Protein AF-A0A1D9P609-F1 (afdb_monomer_lite)

pLDDT: mean 71.58, std 7.53, range [45.81, 83.0]

Secondary structure (DSSP, 8-state):
--HHHHHHHHHHHHHHHHHHHHHHHHHHH-PPTTHHHHHHHHHHHHHHHHHHHHHHHHHHHHTTS---HHHHHHHHHHHHHHHHHHTT--TT---S-GGGHHHHHHHHHHHHHHHHHHHHHHHHHHHHHT-

Organism: NCBI:txid1306519

Radius of gyration: 16.12 Å; chains: 1; bounding box: 37×27×44 Å

Foldseek 3Di:
DDLVVVLVVLLVVCLVVLVVVLVVLLVPLVFDDDPRSCVSVLLSVLLNVLLVVLLVVCVVVVVVDDDDLVVSLVSSVVSSQVSCVVSVNHPPDCPDDDSCVSVVVSNVVSSVVSSVSSSVSVVSVVVPVVD

Structure (mmCIF, N/CA/C/O backbone):
data_AF-A0A1D9P609-F1
#
_entry.id   AF-A0A1D9P609-F1
#
loop_
_atom_site.group_PDB
_atom_site.id
_atom_site.type_symbol
_atom_site.label_atom_id
_atom_site.label_alt_id
_atom_site.label_comp_id
_atom_site.label_asym_id
_atom_site.label_entity_id
_atom_site.label_seq_id
_atom_site.pdbx_PDB_ins_code
_atom_site.Cartn_x
_atom_site.Cartn_y
_atom_site.Cartn_z
_atom_site.occupancy
_atom_si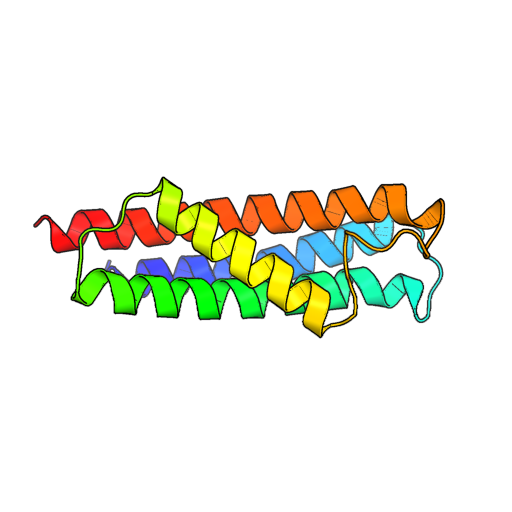te.B_iso_or_equiv
_atom_site.auth_seq_id
_atom_site.auth_comp_id
_atom_site.auth_asym_id
_atom_site.auth_atom_id
_atom_site.pdbx_PDB_model_num
ATOM 1 N N . MET A 1 1 ? -15.878 -14.125 15.947 1.00 59.00 1 MET A N 1
ATOM 2 C CA . MET A 1 1 ? -14.457 -14.056 15.527 1.00 59.00 1 MET A CA 1
ATOM 3 C C . MET A 1 1 ? -13.811 -12.817 16.136 1.00 59.00 1 MET A C 1
ATOM 5 O O . MET A 1 1 ? -14.360 -11.733 15.957 1.00 59.00 1 MET A O 1
ATOM 9 N N . ASN A 1 2 ? -12.711 -12.980 16.881 1.00 77.56 2 ASN A N 1
ATOM 10 C CA . ASN A 1 2 ? -11.986 -11.880 17.534 1.00 77.56 2 ASN A CA 1
ATOM 11 C C . ASN A 1 2 ? -11.517 -10.846 16.482 1.00 77.56 2 ASN A C 1
ATOM 13 O O . ASN A 1 2 ? -11.110 -11.220 15.383 1.00 77.56 2 ASN A O 1
ATOM 17 N N . TYR A 1 3 ? -11.610 -9.549 16.775 1.00 69.62 3 TYR A N 1
ATOM 18 C CA . TYR A 1 3 ? -11.287 -8.486 15.815 1.00 69.62 3 TYR A CA 1
ATOM 19 C C . TYR A 1 3 ? -9.801 -8.460 15.449 1.00 69.62 3 TYR A C 1
ATOM 21 O O . TYR A 1 3 ? -9.471 -8.196 14.297 1.00 69.62 3 TYR A O 1
ATOM 29 N N . TYR A 1 4 ? -8.921 -8.825 16.384 1.00 72.88 4 TYR A N 1
ATOM 30 C CA . TYR A 1 4 ? -7.502 -9.022 16.094 1.00 72.88 4 TYR A CA 1
ATOM 31 C C . TYR A 1 4 ? -7.298 -10.099 15.026 1.00 72.88 4 TYR A C 1
ATOM 33 O O . TYR A 1 4 ? -6.530 -9.898 14.093 1.00 72.88 4 TYR A O 1
ATOM 41 N N . ILE A 1 5 ? -8.067 -11.193 15.090 1.00 75.12 5 ILE A N 1
ATOM 42 C CA . ILE A 1 5 ? -8.033 -12.265 14.082 1.00 75.12 5 ILE A CA 1
ATOM 43 C C . ILE A 1 5 ? -8.517 -11.742 12.721 1.00 75.12 5 ILE A C 1
ATOM 45 O O . ILE A 1 5 ? -7.923 -12.073 11.702 1.00 75.12 5 ILE A O 1
ATOM 49 N N . LYS A 1 6 ? -9.541 -10.874 12.683 1.00 72.12 6 LYS A N 1
ATOM 50 C CA . LYS A 1 6 ? -9.993 -10.226 11.433 1.00 72.12 6 LYS A CA 1
ATOM 51 C C . LYS A 1 6 ? -8.901 -9.355 10.807 1.00 72.12 6 LYS A C 1
ATOM 53 O O . LYS A 1 6 ? -8.681 -9.448 9.606 1.00 72.12 6 LYS A O 1
ATOM 58 N N . ILE A 1 7 ? -8.221 -8.531 11.606 1.00 75.44 7 ILE A N 1
ATOM 59 C CA . ILE A 1 7 ? -7.138 -7.658 11.126 1.00 75.44 7 ILE A CA 1
ATOM 60 C C . ILE A 1 7 ? -5.965 -8.499 10.618 1.00 75.44 7 ILE A C 1
ATOM 62 O O . ILE A 1 7 ? -5.484 -8.260 9.516 1.00 75.44 7 ILE A O 1
ATOM 66 N N . ILE A 1 8 ? -5.557 -9.519 11.376 1.00 77.75 8 ILE A N 1
ATOM 67 C CA . ILE A 1 8 ? -4.479 -10.433 10.983 1.00 77.75 8 ILE A CA 1
ATOM 68 C C . ILE A 1 8 ? -4.819 -11.136 9.663 1.00 77.75 8 ILE A C 1
ATOM 70 O O . ILE A 1 8 ? -3.983 -11.164 8.769 1.00 77.75 8 ILE A O 1
ATOM 74 N N . LEU A 1 9 ? -6.048 -11.632 9.490 1.00 76.88 9 LEU A N 1
ATOM 75 C CA . LEU A 1 9 ? -6.475 -12.261 8.235 1.00 76.88 9 LEU A CA 1
ATOM 76 C C . LEU A 1 9 ? -6.445 -11.293 7.046 1.00 76.88 9 LEU A C 1
ATOM 78 O O . LEU A 1 9 ? -6.008 -11.682 5.967 1.00 76.88 9 LEU A O 1
ATOM 82 N N . ILE A 1 10 ? -6.863 -10.037 7.235 1.00 77.38 10 ILE A N 1
ATOM 83 C CA . ILE A 1 10 ? -6.810 -9.005 6.185 1.00 77.38 10 ILE A CA 1
ATOM 84 C C . ILE A 1 10 ? -5.360 -8.690 5.805 1.00 77.38 10 ILE A C 1
ATOM 86 O O . ILE A 1 10 ? -5.051 -8.569 4.622 1.00 77.38 10 ILE A O 1
ATOM 90 N N . LEU A 1 11 ? -4.464 -8.595 6.791 1.00 77.56 11 LEU A N 1
ATOM 91 C CA . LEU A 1 11 ? -3.041 -8.358 6.553 1.00 77.56 11 LEU A CA 1
ATOM 92 C C . LEU A 1 11 ? -2.374 -9.545 5.853 1.00 77.56 11 LEU A C 1
ATOM 94 O O . LEU A 1 11 ? -1.633 -9.338 4.900 1.00 77.56 11 LEU A O 1
ATOM 98 N N . ILE A 1 12 ? -2.674 -10.780 6.264 1.00 78.81 12 ILE A N 1
ATOM 99 C CA . ILE A 1 12 ? -2.174 -11.991 5.599 1.00 78.81 12 ILE A CA 1
ATOM 100 C C . ILE A 1 12 ? -2.665 -12.038 4.151 1.00 78.81 12 ILE A C 1
ATOM 102 O O . ILE A 1 12 ? -1.867 -12.238 3.240 1.00 78.81 12 ILE A O 1
ATOM 106 N N . PHE A 1 13 ? -3.961 -11.805 3.930 1.00 78.25 13 PHE A N 1
ATOM 107 C CA . PHE A 1 13 ? -4.541 -11.767 2.591 1.00 78.25 13 PHE A CA 1
ATOM 108 C C . PHE A 1 13 ? -3.856 -10.715 1.716 1.00 78.25 13 PHE A C 1
ATOM 110 O O . PHE A 1 13 ? -3.480 -11.006 0.584 1.00 78.25 13 PHE A O 1
ATOM 117 N N . TYR A 1 14 ? -3.614 -9.521 2.256 1.00 75.88 14 TYR A N 1
ATOM 118 C CA . TYR A 1 14 ? -2.888 -8.473 1.551 1.00 75.88 14 TYR A CA 1
ATOM 119 C C . TYR A 1 14 ? -1.451 -8.865 1.207 1.00 75.88 14 TYR A C 1
ATOM 121 O O . TYR A 1 14 ? -1.033 -8.704 0.062 1.00 75.88 14 TYR A O 1
ATOM 129 N N . CYS A 1 15 ? -0.711 -9.420 2.169 1.00 75.62 15 CYS A N 1
ATOM 130 C CA . CYS A 1 15 ? 0.664 -9.867 1.964 1.00 75.62 15 CYS A CA 1
ATOM 131 C C . CYS A 1 15 ? 0.781 -10.972 0.909 1.00 75.62 15 CYS A C 1
ATOM 133 O O . CYS A 1 15 ? 1.846 -11.117 0.324 1.00 75.62 15 CYS A O 1
ATOM 135 N N . ILE A 1 16 ? -0.287 -11.733 0.656 1.00 78.19 16 ILE A N 1
ATOM 136 C CA . ILE A 1 16 ? -0.336 -12.746 -0.406 1.00 78.19 16 ILE A CA 1
ATOM 137 C C . ILE A 1 16 ? -0.756 -12.121 -1.739 1.00 78.19 16 ILE A C 1
ATOM 139 O O . ILE A 1 16 ? -0.168 -12.424 -2.775 1.00 78.19 16 ILE A O 1
ATOM 143 N N . ILE A 1 17 ? -1.758 -11.241 -1.735 1.00 74.88 17 ILE A N 1
ATOM 144 C CA . ILE A 1 17 ? -2.328 -10.719 -2.979 1.00 74.88 17 ILE A CA 1
ATOM 145 C C . ILE A 1 17 ? -1.400 -9.718 -3.668 1.00 74.88 17 ILE A C 1
ATOM 147 O O . ILE A 1 17 ? -1.311 -9.717 -4.894 1.00 74.88 17 ILE A O 1
ATOM 151 N N . ASN A 1 18 ? -0.672 -8.904 -2.896 1.00 71.75 18 ASN A N 1
ATOM 152 C CA . ASN A 1 18 ? 0.207 -7.870 -3.444 1.00 71.75 18 ASN A CA 1
ATOM 153 C C . ASN A 1 18 ? 1.339 -8.490 -4.293 1.00 71.75 18 ASN A C 1
ATOM 155 O O . ASN A 1 18 ? 1.478 -8.105 -5.454 1.00 71.75 18 ASN A O 1
ATOM 159 N N . PRO A 1 19 ? 2.078 -9.516 -3.811 1.00 74.38 19 PRO A N 1
ATOM 160 C CA . PRO A 1 19 ? 3.092 -10.201 -4.620 1.00 74.38 19 PRO A CA 1
ATOM 161 C C . PRO A 1 19 ? 2.535 -10.885 -5.863 1.00 74.38 19 PRO A C 1
ATOM 163 O O . PRO A 1 19 ? 3.186 -10.867 -6.907 1.00 74.38 19 PRO A O 1
ATOM 166 N N . VAL A 1 20 ? 1.330 -11.456 -5.779 1.00 76.06 20 VAL A N 1
ATOM 167 C CA . VAL A 1 20 ? 0.668 -12.087 -6.929 1.00 76.06 20 VAL A CA 1
ATOM 168 C C . VAL A 1 20 ? 0.364 -11.048 -8.010 1.00 76.06 20 VAL A C 1
ATOM 170 O O . VAL A 1 20 ?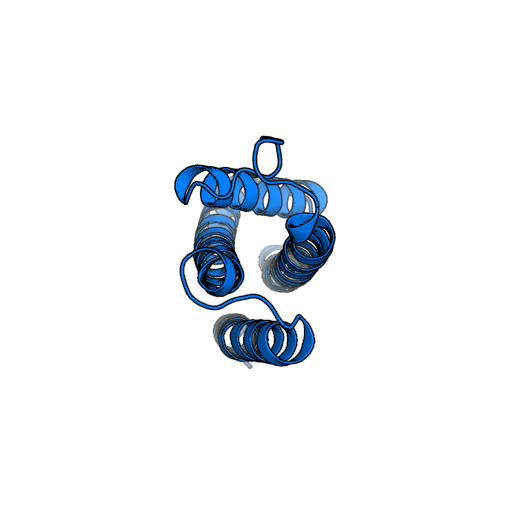 0.697 -11.272 -9.172 1.00 76.06 20 VAL A O 1
ATOM 173 N N . PHE A 1 21 ? -0.185 -9.885 -7.646 1.00 70.69 21 PHE A N 1
ATOM 174 C CA . PHE A 1 21 ? -0.429 -8.797 -8.597 1.00 70.69 21 PHE A CA 1
ATOM 175 C C . PHE A 1 21 ? 0.862 -8.248 -9.208 1.00 70.69 21 PHE A C 1
ATOM 177 O O . PHE A 1 21 ? 0.923 -8.043 -10.419 1.00 70.69 21 PHE A O 1
ATOM 184 N N . THR A 1 22 ? 1.909 -8.055 -8.405 1.00 70.81 22 THR A N 1
ATOM 185 C CA . THR A 1 22 ? 3.211 -7.589 -8.901 1.00 70.81 22 THR A CA 1
ATOM 186 C C . THR A 1 22 ? 3.858 -8.605 -9.845 1.00 70.81 22 THR A C 1
ATOM 188 O O . THR A 1 22 ? 4.397 -8.217 -10.879 1.00 70.81 22 THR A O 1
ATOM 191 N N . SER A 1 23 ? 3.762 -9.903 -9.543 1.00 72.31 23 SER A N 1
ATOM 192 C CA . SER A 1 23 ? 4.267 -10.974 -10.409 1.00 72.31 23 SER A CA 1
ATOM 193 C C . SER A 1 23 ? 3.497 -11.057 -11.730 1.00 72.31 23 SER A C 1
ATOM 195 O O . SER A 1 23 ? 4.117 -11.129 -12.793 1.00 72.31 23 SER A O 1
ATOM 197 N N . LEU A 1 24 ? 2.163 -10.959 -11.688 1.00 71.12 24 LEU A N 1
ATOM 198 C CA . LEU A 1 24 ? 1.331 -10.882 -12.891 1.00 71.12 24 LEU A CA 1
ATOM 199 C C . LEU A 1 24 ? 1.689 -9.654 -13.733 1.00 71.12 24 LEU A C 1
ATOM 201 O O . LEU A 1 24 ? 1.901 -9.778 -14.937 1.00 71.12 24 LEU A O 1
ATOM 205 N N . TYR A 1 25 ? 1.843 -8.485 -13.112 1.00 70.44 25 TYR A N 1
ATOM 206 C CA . TYR A 1 25 ? 2.263 -7.274 -13.813 1.00 70.44 25 TYR A CA 1
ATOM 207 C C . TYR A 1 25 ? 3.632 -7.441 -14.488 1.00 70.44 25 TYR A C 1
ATOM 209 O O . TYR A 1 25 ? 3.790 -7.079 -15.653 1.00 70.44 25 TYR A O 1
ATOM 217 N N . LEU A 1 26 ? 4.618 -8.025 -13.803 1.00 70.44 26 LEU A N 1
ATOM 218 C CA . LEU A 1 26 ? 5.937 -8.299 -14.383 1.00 70.44 26 LEU A CA 1
ATOM 219 C C . LEU A 1 26 ? 5.847 -9.223 -15.602 1.00 70.44 26 LEU A C 1
ATOM 221 O O . LEU A 1 26 ? 6.485 -8.953 -16.616 1.00 70.44 26 LEU A O 1
ATOM 225 N N . SER A 1 27 ? 4.998 -10.253 -15.541 1.00 68.25 27 SER A N 1
ATOM 226 C CA . SER A 1 27 ? 4.804 -11.180 -16.662 1.00 68.25 27 SER A CA 1
ATOM 227 C C . SER A 1 27 ? 4.170 -10.529 -17.901 1.00 68.25 27 SER A C 1
ATOM 229 O O . SER A 1 27 ? 4.454 -10.946 -19.020 1.00 68.25 27 SER A O 1
ATOM 231 N N . ILE A 1 28 ? 3.349 -9.486 -17.718 1.00 70.69 28 ILE A N 1
ATOM 232 C CA . ILE A 1 28 ? 2.602 -8.817 -18.799 1.00 70.69 28 ILE A CA 1
ATOM 233 C C . ILE A 1 28 ? 3.330 -7.561 -19.306 1.00 70.69 28 ILE A C 1
ATOM 235 O O . ILE A 1 28 ? 3.200 -7.176 -20.467 1.00 70.69 28 ILE A O 1
ATOM 239 N N . SER A 1 29 ? 4.093 -6.890 -18.442 1.00 67.00 29 SER A N 1
ATOM 240 C CA . SER A 1 29 ? 4.709 -5.592 -18.745 1.00 67.00 29 SER A CA 1
ATOM 241 C C . SER A 1 29 ? 5.875 -5.683 -19.731 1.00 67.00 29 SER A C 1
ATOM 243 O O . SER A 1 29 ? 6.146 -4.691 -20.416 1.00 67.00 29 SER A O 1
ATOM 245 N N . GLY A 1 30 ? 6.508 -6.859 -19.848 1.00 65.38 30 GLY A N 1
ATOM 246 C CA . GLY A 1 30 ? 7.633 -7.102 -20.755 1.00 65.38 30 GLY A CA 1
ATOM 247 C C . GLY A 1 30 ? 8.873 -6.279 -20.400 1.00 65.38 30 GLY A C 1
ATOM 248 O O . GLY A 1 30 ? 9.662 -5.956 -21.286 1.00 65.38 30 GLY A O 1
ATOM 249 N N . LEU A 1 31 ? 9.008 -5.880 -19.129 1.00 67.69 31 LEU A N 1
ATOM 250 C CA . LEU A 1 31 ? 10.114 -5.042 -18.676 1.00 67.69 31 LEU A CA 1
ATOM 251 C C . LEU A 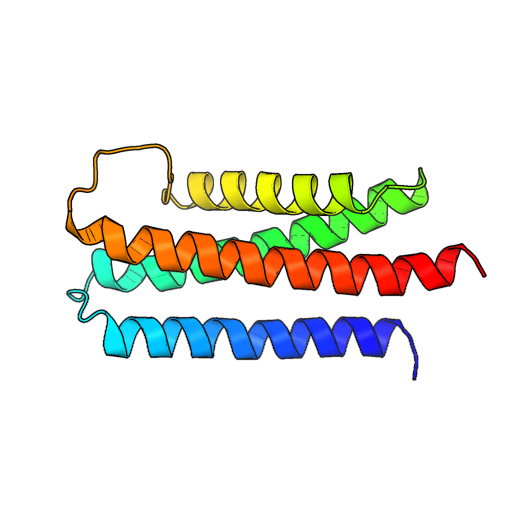1 31 ? 11.450 -5.784 -18.837 1.00 67.69 31 LEU A C 1
ATOM 253 O O . LEU A 1 31 ? 11.529 -6.974 -18.516 1.00 67.69 31 LEU A O 1
ATOM 257 N N . PRO A 1 32 ? 12.511 -5.099 -19.303 1.00 65.75 32 PRO A N 1
ATOM 258 C CA . PRO A 1 32 ? 13.836 -5.692 -19.367 1.00 65.75 32 PRO A CA 1
ATOM 259 C C . PRO A 1 32 ? 14.305 -6.097 -17.962 1.00 65.75 32 PRO A C 1
ATOM 261 O O . PRO A 1 32 ? 14.047 -5.405 -16.972 1.00 65.75 32 PRO A O 1
ATOM 264 N N . GLY A 1 33 ? 14.993 -7.239 -17.874 1.00 67.44 33 G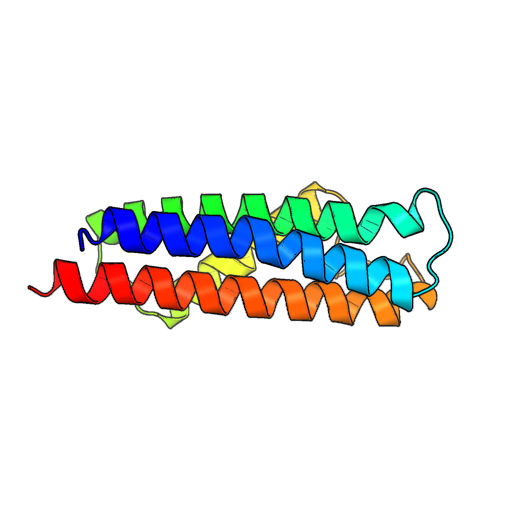LY A N 1
ATOM 265 C CA . GLY A 1 33 ? 15.604 -7.703 -16.628 1.00 67.44 33 GLY A CA 1
ATOM 266 C C . GLY A 1 33 ? 16.663 -6.729 -16.089 1.00 67.44 33 GLY A C 1
ATOM 267 O O . GLY A 1 33 ? 17.046 -5.763 -16.746 1.00 67.44 33 GLY A O 1
ATOM 268 N N . GLY A 1 34 ? 17.156 -6.980 -14.876 1.00 69.75 34 GLY A N 1
ATOM 269 C CA . GLY A 1 34 ? 18.095 -6.078 -14.196 1.00 69.75 34 GLY A CA 1
ATOM 270 C C . GLY A 1 34 ? 17.376 -4.952 -13.448 1.00 69.75 34 GLY A C 1
ATOM 271 O O . GLY A 1 34 ? 16.282 -5.165 -12.928 1.00 69.75 34 GLY A O 1
ATOM 272 N N . ASN A 1 35 ? 17.977 -3.760 -13.378 1.00 66.50 35 ASN A N 1
ATOM 273 C CA . ASN A 1 35 ? 17.493 -2.668 -12.518 1.00 66.50 35 ASN A CA 1
ATOM 274 C C . ASN A 1 35 ? 16.033 -2.276 -12.790 1.00 66.50 35 ASN A C 1
ATOM 276 O O . ASN A 1 35 ? 15.293 -2.030 -11.844 1.00 66.50 35 ASN A O 1
ATOM 280 N N . VAL A 1 36 ? 15.595 -2.282 -14.053 1.00 67.38 36 VAL A N 1
ATOM 281 C CA . VAL A 1 36 ? 14.221 -1.909 -14.435 1.00 67.38 36 VAL A CA 1
ATOM 282 C C . VAL A 1 36 ? 13.204 -2.976 -14.002 1.00 67.38 36 VAL A C 1
ATOM 284 O O . VAL A 1 36 ? 12.164 -2.662 -13.425 1.00 67.38 36 VAL A O 1
ATOM 287 N N . GLY A 1 37 ? 13.527 -4.258 -14.185 1.00 66.94 37 GLY A N 1
ATOM 288 C CA . GLY A 1 37 ? 12.698 -5.373 -13.715 1.00 66.94 37 GLY A CA 1
ATOM 289 C C . GLY A 1 37 ? 12.611 -5.491 -12.187 1.00 66.94 37 GLY A C 1
ATOM 290 O O . GLY A 1 37 ? 11.682 -6.110 -11.671 1.00 66.94 37 GLY A O 1
ATOM 291 N N . MET A 1 38 ? 13.541 -4.883 -11.444 1.00 75.81 38 MET A N 1
ATOM 292 C CA . MET A 1 38 ? 13.531 -4.884 -9.975 1.00 75.81 38 MET A CA 1
ATOM 293 C C . MET A 1 38 ? 12.624 -3.808 -9.360 1.00 75.81 38 MET A C 1
ATOM 295 O O . MET A 1 38 ? 12.244 -3.926 -8.193 1.00 75.81 38 MET A O 1
ATOM 299 N N . ILE A 1 39 ? 12.221 -2.790 -10.124 1.00 73.75 39 ILE A N 1
ATOM 300 C CA . ILE A 1 39 ? 11.423 -1.670 -9.606 1.00 73.75 39 ILE A CA 1
ATOM 301 C C . ILE A 1 39 ? 10.072 -2.115 -9.022 1.00 73.75 39 ILE A C 1
ATOM 303 O O . ILE A 1 39 ? 9.746 -1.680 -7.915 1.00 73.75 39 ILE A O 1
ATOM 307 N N . PRO A 1 40 ? 9.284 -3.003 -9.666 1.00 73.56 40 PRO A N 1
ATOM 308 C CA . PRO A 1 40 ? 8.002 -3.438 -9.109 1.00 73.56 40 PRO A CA 1
ATOM 309 C C . PRO A 1 40 ? 8.146 -4.153 -7.759 1.00 73.56 40 PRO A C 1
ATOM 311 O O . PRO A 1 40 ? 7.285 -4.007 -6.892 1.00 73.56 40 PRO A O 1
ATOM 314 N N . TYR A 1 41 ? 9.256 -4.865 -7.542 1.00 75.50 41 TYR A N 1
ATOM 315 C CA . TYR A 1 41 ? 9.575 -5.464 -6.244 1.00 75.50 41 TYR A CA 1
ATOM 316 C C . TYR A 1 41 ? 9.922 -4.406 -5.191 1.00 75.50 41 TYR A C 1
ATOM 318 O O . TYR A 1 41 ? 9.483 -4.519 -4.047 1.00 75.50 41 TYR A O 1
ATOM 326 N N . GLY A 1 42 ? 10.653 -3.354 -5.572 1.00 75.69 42 GLY A N 1
ATOM 327 C CA . GLY A 1 42 ? 10.920 -2.207 -4.701 1.00 75.69 42 GLY A CA 1
ATOM 328 C C . GLY A 1 42 ? 9.640 -1.469 -4.292 1.00 75.69 42 GLY A C 1
ATOM 329 O O . GLY A 1 42 ? 9.452 -1.177 -3.113 1.00 75.69 42 GLY A O 1
ATOM 330 N N . ILE A 1 43 ? 8.712 -1.256 -5.232 1.00 74.31 43 ILE A N 1
ATOM 331 C CA . ILE A 1 43 ? 7.388 -0.667 -4.964 1.00 74.31 43 ILE A CA 1
ATOM 332 C C . ILE A 1 43 ? 6.600 -1.536 -3.979 1.00 74.31 43 ILE A C 1
ATOM 334 O O . ILE A 1 43 ? 5.989 -1.022 -3.040 1.00 74.31 43 ILE A O 1
ATOM 338 N N . LEU A 1 44 ? 6.620 -2.855 -4.172 1.00 78.31 44 LEU A N 1
ATOM 339 C CA . LEU A 1 44 ? 5.933 -3.792 -3.292 1.00 78.31 44 LEU A CA 1
ATOM 340 C C . LEU A 1 44 ? 6.497 -3.757 -1.866 1.00 78.31 44 LEU A C 1
ATOM 342 O O . LEU A 1 44 ? 5.728 -3.661 -0.908 1.00 78.31 44 LEU A O 1
ATOM 346 N N . LEU A 1 45 ? 7.824 -3.777 -1.720 1.00 79.69 45 LEU A N 1
ATOM 347 C CA . LEU A 1 45 ? 8.487 -3.663 -0.419 1.00 79.69 45 LEU A CA 1
ATOM 348 C C . LEU A 1 45 ? 8.159 -2.332 0.263 1.00 79.69 45 LEU A C 1
ATOM 350 O O . LEU A 1 45 ? 7.783 -2.320 1.438 1.00 79.69 45 LEU A O 1
ATOM 354 N N . ALA A 1 46 ? 8.224 -1.226 -0.483 1.00 77.25 46 ALA A N 1
ATOM 355 C CA . ALA A 1 46 ? 7.853 0.093 0.016 1.00 77.25 46 ALA A CA 1
ATOM 356 C C . ALA A 1 46 ? 6.398 0.121 0.503 1.00 77.25 46 ALA A C 1
ATOM 358 O O . ALA A 1 46 ? 6.110 0.658 1.572 1.00 77.25 46 ALA A O 1
ATOM 359 N N . ASN A 1 47 ? 5.481 -0.513 -0.230 1.00 77.00 47 ASN A N 1
ATOM 360 C CA . ASN A 1 47 ? 4.072 -0.565 0.140 1.00 77.00 47 ASN A CA 1
ATOM 361 C C . ASN A 1 47 ? 3.820 -1.405 1.406 1.00 77.00 47 ASN A C 1
ATOM 363 O O . ASN A 1 47 ? 3.058 -0.995 2.285 1.00 77.00 47 ASN A O 1
ATOM 367 N N . MET A 1 48 ? 4.480 -2.560 1.547 1.00 79.38 48 MET A N 1
ATOM 368 C CA . MET A 1 48 ? 4.360 -3.396 2.751 1.00 79.38 48 MET A CA 1
ATOM 369 C C . MET A 1 48 ? 4.845 -2.656 4.002 1.00 79.38 48 MET A C 1
ATOM 371 O O . MET A 1 48 ? 4.143 -2.626 5.016 1.00 79.38 48 MET A O 1
ATOM 375 N N . ILE A 1 49 ? 6.012 -2.011 3.913 1.00 79.81 49 ILE A N 1
ATOM 376 C CA . ILE A 1 49 ? 6.593 -1.224 5.006 1.00 79.81 49 ILE A CA 1
ATOM 377 C C . ILE A 1 49 ? 5.684 -0.040 5.348 1.00 79.81 49 ILE A C 1
ATOM 379 O O . ILE A 1 49 ? 5.332 0.152 6.514 1.00 79.81 49 ILE A O 1
ATOM 383 N N . ALA A 1 50 ? 5.237 0.710 4.340 1.00 79.00 50 ALA A N 1
ATOM 384 C CA . ALA A 1 50 ? 4.383 1.872 4.543 1.00 79.00 50 ALA A CA 1
ATOM 385 C C . ALA A 1 50 ? 3.052 1.516 5.212 1.00 79.00 50 ALA A C 1
ATOM 387 O O . ALA A 1 50 ? 2.627 2.195 6.147 1.00 79.00 50 ALA A O 1
ATOM 388 N N . THR A 1 51 ? 2.425 0.417 4.783 1.00 76.75 51 THR A N 1
ATOM 389 C CA . THR A 1 51 ? 1.149 -0.048 5.343 1.00 76.75 51 THR A CA 1
ATOM 390 C C . THR A 1 51 ? 1.304 -0.417 6.824 1.00 76.75 51 THR A C 1
ATOM 392 O O . THR A 1 51 ? 0.486 -0.012 7.650 1.00 76.75 51 THR A O 1
ATOM 395 N N . LEU A 1 52 ? 2.372 -1.137 7.194 1.00 80.12 52 LEU A N 1
ATOM 396 C CA . LEU A 1 52 ? 2.641 -1.511 8.589 1.00 80.12 52 LEU A CA 1
ATOM 397 C C . LEU A 1 52 ? 2.887 -0.286 9.479 1.00 80.12 52 LEU A C 1
ATOM 399 O O . LEU A 1 52 ? 2.283 -0.167 10.547 1.00 80.12 52 LEU A O 1
ATOM 403 N N . ILE A 1 53 ? 3.735 0.641 9.025 1.00 78.94 53 ILE A N 1
ATOM 404 C CA . ILE A 1 53 ? 4.054 1.871 9.761 1.00 78.94 53 ILE A CA 1
ATOM 405 C C . ILE A 1 53 ? 2.805 2.750 9.909 1.00 78.94 53 ILE A C 1
ATOM 407 O O . ILE A 1 53 ? 2.531 3.254 10.999 1.00 78.94 53 ILE A O 1
ATOM 411 N N . SER A 1 54 ? 2.009 2.894 8.847 1.00 76.44 54 SER A N 1
ATOM 412 C CA . SER A 1 54 ? 0.766 3.669 8.862 1.00 76.44 54 SER A CA 1
ATOM 413 C C . SER A 1 54 ? -0.238 3.120 9.867 1.00 76.44 54 SER A C 1
ATOM 415 O O . SER A 1 54 ? -0.763 3.866 10.694 1.00 76.44 54 SER A O 1
ATOM 417 N N . LEU A 1 55 ? -0.454 1.803 9.874 1.00 76.25 55 LEU A N 1
ATOM 418 C CA . LEU A 1 55 ? -1.352 1.165 10.834 1.00 76.25 55 LEU A CA 1
ATOM 419 C C . LEU A 1 55 ? -0.874 1.342 12.280 1.00 76.25 55 LEU A C 1
ATOM 421 O O . LEU A 1 55 ? -1.698 1.613 13.156 1.00 76.25 55 LEU A O 1
ATOM 425 N N . LEU A 1 56 ? 0.436 1.250 12.531 1.00 78.00 56 LEU A N 1
ATOM 426 C CA . LEU A 1 56 ? 1.018 1.494 13.852 1.00 78.00 56 LEU A CA 1
ATOM 427 C C . LEU A 1 56 ? 0.780 2.941 14.310 1.00 78.00 56 LEU A C 1
ATOM 429 O O . LEU A 1 56 ? 0.297 3.173 15.418 1.00 78.00 56 LEU A O 1
ATOM 433 N N . ILE A 1 57 ? 1.076 3.917 13.450 1.00 75.69 57 ILE A N 1
ATOM 434 C CA . ILE A 1 57 ? 0.891 5.343 13.743 1.00 75.69 57 ILE A CA 1
ATOM 435 C C . ILE A 1 57 ? -0.586 5.654 13.988 1.00 75.69 57 ILE A C 1
ATOM 437 O O . ILE A 1 57 ? -0.924 6.312 14.971 1.00 75.69 57 ILE A O 1
ATOM 441 N N . LEU A 1 58 ? -1.484 5.140 13.147 1.00 70.44 58 LEU A N 1
ATOM 442 C CA . LEU A 1 58 ? -2.921 5.343 13.303 1.00 70.44 58 LEU A CA 1
ATOM 443 C C . LEU A 1 58 ? -3.456 4.715 14.585 1.00 70.44 58 LEU A C 1
ATOM 445 O O . LEU A 1 58 ? -4.301 5.319 15.242 1.00 70.44 58 LEU A O 1
ATOM 449 N N . TYR A 1 59 ? -2.949 3.546 14.974 1.00 72.00 59 TYR A N 1
ATOM 4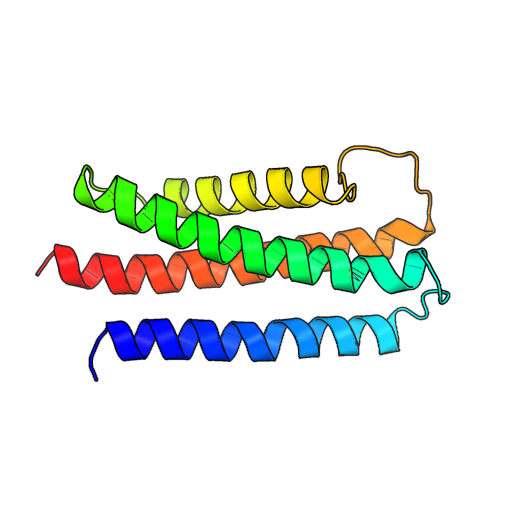50 C CA . TYR A 1 59 ? -3.272 2.935 16.259 1.00 72.00 59 TYR A CA 1
ATOM 451 C C . TYR A 1 59 ? -2.820 3.821 17.433 1.00 72.00 59 TYR A C 1
ATOM 453 O O . TYR A 1 59 ? -3.619 4.120 18.321 1.00 72.00 59 TYR A O 1
ATOM 461 N N . LEU A 1 60 ? -1.577 4.318 17.407 1.00 69.62 60 LEU A N 1
ATOM 462 C CA . LEU A 1 60 ? -1.012 5.169 18.462 1.00 69.62 60 LEU A CA 1
ATOM 463 C C . LEU A 1 60 ? -1.710 6.528 18.587 1.00 69.62 60 LEU A C 1
ATOM 465 O O . LEU A 1 60 ? -2.029 6.960 19.695 1.00 69.62 60 LEU A O 1
ATOM 469 N N . ILE A 1 61 ? -1.969 7.214 17.470 1.00 67.94 61 ILE A N 1
ATOM 470 C CA . ILE A 1 61 ? -2.681 8.500 17.479 1.00 67.94 61 ILE A CA 1
ATOM 471 C C . ILE A 1 61 ? -4.107 8.290 17.991 1.00 67.94 61 ILE A C 1
ATOM 473 O O . ILE A 1 61 ? -4.644 9.128 18.717 1.00 67.94 61 ILE A O 1
ATOM 477 N N . ARG A 1 62 ? -4.713 7.145 17.673 1.00 66.00 62 ARG A N 1
ATOM 478 C CA . ARG A 1 62 ? -6.082 6.853 18.066 1.00 66.00 62 ARG A CA 1
ATOM 479 C C . ARG A 1 62 ? -6.262 6.564 19.553 1.00 66.00 62 ARG A C 1
ATOM 481 O O . ARG A 1 62 ? -7.324 6.867 20.088 1.00 66.00 62 ARG A O 1
ATOM 488 N N . LEU A 1 63 ? -5.226 6.075 20.235 1.00 63.28 63 LEU A N 1
ATOM 489 C CA . LEU A 1 63 ? -5.206 6.036 21.703 1.00 63.28 63 LEU A CA 1
ATOM 490 C C . LEU A 1 63 ? -5.342 7.438 22.322 1.00 63.28 63 LEU A C 1
ATOM 492 O O . LEU A 1 63 ? -5.749 7.556 23.472 1.00 63.28 63 LEU A O 1
ATOM 496 N N . LYS A 1 64 ? -5.008 8.499 21.572 1.00 59.97 64 LYS A N 1
ATOM 497 C CA . LYS A 1 64 ? -5.001 9.886 22.055 1.00 59.97 64 LYS A CA 1
ATOM 498 C C . LYS A 1 64 ? -6.139 10.754 21.502 1.00 59.97 64 LYS A C 1
ATOM 500 O O . LYS A 1 64 ? -6.522 11.706 22.176 1.00 59.97 64 LYS A O 1
ATOM 505 N N . LYS A 1 65 ? -6.664 10.481 20.298 1.00 64.81 65 LYS A N 1
ATOM 506 C CA . LYS A 1 65 ? -7.734 11.268 19.642 1.00 64.81 65 LYS A CA 1
ATOM 507 C C . LYS A 1 65 ? -8.592 10.436 18.681 1.00 64.81 65 LYS A C 1
ATOM 509 O O . LYS A 1 65 ? -8.117 9.499 18.050 1.00 64.81 65 LYS A O 1
ATOM 514 N N . THR A 1 66 ? -9.842 10.843 18.468 1.00 63.62 66 THR A N 1
ATOM 515 C CA . THR A 1 66 ? -10.683 10.335 17.371 1.00 63.62 66 THR A CA 1
ATOM 516 C C . THR A 1 66 ? -10.180 10.853 16.026 1.00 63.62 66 THR A C 1
ATOM 518 O O . THR A 1 66 ? -10.329 12.029 15.702 1.00 63.62 66 THR A O 1
ATOM 521 N N . ILE A 1 67 ? -9.574 9.968 15.238 1.00 69.31 67 ILE A N 1
ATOM 522 C CA . ILE A 1 67 ? -9.100 10.269 13.883 1.00 69.31 67 ILE A CA 1
ATOM 523 C C . ILE A 1 67 ? -10.231 10.007 12.879 1.00 69.31 67 ILE A C 1
ATOM 525 O O . ILE A 1 67 ? -10.927 8.996 12.975 1.00 69.31 67 ILE A O 1
ATOM 529 N N . GLY A 1 68 ? -10.413 10.899 11.906 1.00 71.88 68 GLY A N 1
ATOM 530 C CA . GLY A 1 68 ? -11.325 10.683 10.779 1.00 71.88 68 GLY A CA 1
ATOM 531 C C . GLY A 1 68 ? -10.706 9.815 9.675 1.00 71.88 68 GLY A C 1
ATOM 532 O O . GLY A 1 68 ? -9.488 9.774 9.510 1.00 71.88 68 GLY A O 1
ATOM 533 N N . ILE A 1 69 ? -11.545 9.162 8.866 1.00 71.00 69 ILE A N 1
ATOM 534 C CA . ILE A 1 69 ? -11.110 8.281 7.761 1.00 71.00 69 ILE A CA 1
ATOM 535 C C . ILE A 1 69 ? -10.186 9.016 6.771 1.00 71.00 69 ILE A C 1
ATOM 537 O O . ILE A 1 69 ? -9.184 8.454 6.339 1.00 71.00 69 ILE A O 1
ATOM 541 N N . ASN A 1 70 ? -10.470 10.286 6.470 1.00 72.94 70 ASN A N 1
ATOM 542 C CA . ASN A 1 70 ? -9.669 11.088 5.537 1.00 72.94 70 ASN A CA 1
ATOM 543 C C . ASN A 1 70 ? -8.220 11.259 6.011 1.00 72.94 70 ASN A C 1
ATOM 545 O O . ASN A 1 70 ? -7.291 11.157 5.215 1.00 72.94 70 ASN A O 1
ATOM 549 N N . LEU A 1 71 ? -8.021 11.472 7.316 1.00 73.31 71 LEU A N 1
ATOM 550 C CA . LEU A 1 71 ? -6.686 11.634 7.889 1.00 73.31 71 LEU A CA 1
ATOM 551 C C . LEU A 1 71 ? -5.919 10.302 7.881 1.00 73.31 71 LEU A C 1
ATOM 553 O O . LEU A 1 71 ? -4.724 10.300 7.627 1.00 73.31 71 LEU A O 1
ATOM 557 N N . SER A 1 72 ? -6.619 9.175 8.065 1.00 69.56 72 SER A N 1
ATOM 558 C CA . SER A 1 72 ? -6.047 7.825 7.940 1.00 69.56 72 SER A CA 1
ATOM 559 C C . SER A 1 72 ? -5.485 7.550 6.544 1.00 69.56 72 SER A C 1
ATOM 561 O O . SER A 1 72 ? -4.336 7.130 6.400 1.00 69.56 72 SER A O 1
ATOM 563 N N . ILE A 1 73 ? -6.264 7.869 5.508 1.00 74.50 73 ILE A N 1
ATOM 564 C CA . ILE A 1 73 ? -5.834 7.735 4.111 1.00 74.50 73 ILE A CA 1
ATOM 565 C C . ILE A 1 73 ? -4.638 8.654 3.832 1.00 74.50 73 ILE A C 1
ATOM 567 O O . ILE A 1 73 ? -3.644 8.218 3.254 1.00 74.50 73 ILE A O 1
ATOM 571 N N . ALA A 1 74 ? -4.705 9.911 4.283 1.00 78.25 74 ALA A N 1
ATOM 572 C CA . ALA A 1 74 ? -3.626 10.875 4.092 1.00 78.25 74 ALA A CA 1
ATOM 573 C C . ALA A 1 74 ? -2.319 10.424 4.766 1.00 78.25 74 ALA A C 1
ATOM 575 O O . ALA A 1 74 ? -1.262 10.494 4.145 1.00 78.25 74 ALA A O 1
ATOM 576 N N . THR A 1 75 ? -2.382 9.911 6.000 1.00 78.44 75 THR A N 1
ATOM 577 C CA . THR A 1 75 ? -1.215 9.363 6.709 1.00 78.44 75 THR A CA 1
ATOM 578 C C . THR A 1 75 ? -0.613 8.174 5.962 1.00 78.44 75 THR A C 1
ATOM 580 O O . THR A 1 75 ? 0.601 8.135 5.781 1.00 78.44 75 THR A O 1
ATOM 583 N N . ASN A 1 76 ? -1.441 7.251 5.464 1.00 77.00 76 ASN A N 1
ATOM 584 C CA . ASN A 1 76 ? -0.967 6.105 4.689 1.00 77.00 76 ASN A CA 1
ATOM 585 C C . ASN A 1 76 ? -0.231 6.527 3.412 1.00 77.00 76 ASN A C 1
ATOM 587 O O . ASN A 1 76 ? 0.884 6.076 3.166 1.00 77.00 76 ASN A O 1
ATOM 591 N N . ASN A 1 77 ? -0.824 7.436 2.637 1.00 77.56 77 ASN A N 1
ATOM 592 C CA . ASN A 1 77 ? -0.231 7.907 1.387 1.00 77.56 77 ASN A CA 1
ATOM 593 C C . ASN A 1 77 ? 1.043 8.718 1.623 1.00 77.56 77 ASN A C 1
ATOM 595 O O . ASN A 1 77 ? 2.007 8.572 0.878 1.00 77.56 77 ASN A O 1
ATOM 599 N N . LEU A 1 78 ? 1.083 9.526 2.685 1.00 81.25 78 LEU A N 1
ATOM 600 C CA . LEU A 1 78 ? 2.274 10.284 3.054 1.00 81.25 78 LEU A CA 1
ATOM 601 C C . LEU A 1 78 ? 3.430 9.345 3.418 1.00 81.25 78 LEU A C 1
ATOM 603 O O . LEU A 1 78 ? 4.534 9.505 2.904 1.00 81.25 78 LEU A O 1
ATOM 607 N N . ILE A 1 79 ? 3.176 8.333 4.252 1.00 83.00 79 ILE A N 1
ATOM 608 C CA . ILE A 1 79 ? 4.193 7.339 4.616 1.00 83.00 79 ILE A CA 1
ATOM 609 C C . ILE A 1 79 ? 4.635 6.560 3.378 1.00 83.00 79 ILE A C 1
ATOM 611 O O . ILE A 1 79 ? 5.830 6.350 3.190 1.00 83.00 79 ILE A O 1
ATOM 615 N N . TYR A 1 80 ? 3.706 6.176 2.504 1.00 79.06 80 TYR A N 1
ATOM 616 C CA . TYR A 1 80 ? 4.028 5.480 1.263 1.00 79.06 80 TYR A CA 1
ATOM 617 C C . TYR A 1 80 ? 4.960 6.296 0.363 1.00 79.06 80 TYR A C 1
ATOM 619 O O . TYR A 1 80 ? 5.992 5.778 -0.057 1.00 79.06 80 TYR A O 1
ATOM 627 N N . ILE A 1 81 ? 4.675 7.585 0.159 1.00 79.88 81 ILE A N 1
ATOM 628 C CA . ILE A 1 81 ? 5.536 8.493 -0.612 1.00 79.88 81 ILE A CA 1
ATOM 629 C C . ILE A 1 81 ? 6.928 8.613 0.023 1.00 79.88 81 ILE A C 1
ATOM 631 O O . ILE A 1 81 ? 7.927 8.492 -0.681 1.00 79.88 81 ILE A O 1
ATOM 635 N N . ILE A 1 82 ? 7.019 8.794 1.347 1.00 82.38 82 ILE A N 1
ATOM 636 C CA . ILE A 1 82 ? 8.315 8.839 2.050 1.00 82.38 82 ILE A CA 1
ATOM 637 C C . ILE A 1 82 ? 9.096 7.541 1.831 1.00 82.38 82 ILE A C 1
ATOM 639 O O . ILE A 1 82 ? 10.299 7.570 1.576 1.00 82.38 82 ILE A O 1
ATOM 643 N N . THR A 1 83 ? 8.410 6.403 1.914 1.00 80.38 83 THR A N 1
ATOM 644 C CA . THR A 1 83 ? 9.029 5.085 1.762 1.00 80.38 83 THR A CA 1
ATOM 645 C C . THR A 1 83 ? 9.536 4.886 0.331 1.00 80.38 83 THR A C 1
ATOM 647 O O . THR A 1 83 ? 10.652 4.416 0.140 1.00 80.38 83 THR A O 1
ATOM 650 N N . LEU A 1 84 ? 8.770 5.319 -0.675 1.00 76.12 84 LEU A N 1
ATOM 651 C CA . LEU A 1 84 ? 9.197 5.322 -2.076 1.00 76.12 84 LEU A CA 1
ATOM 652 C C . LEU A 1 84 ? 10.453 6.177 -2.296 1.00 76.12 84 LEU A C 1
ATOM 654 O O . LEU A 1 84 ? 11.406 5.707 -2.914 1.00 76.12 84 LEU A O 1
ATOM 658 N N . ILE A 1 85 ? 10.495 7.391 -1.736 1.00 80.75 85 ILE A N 1
ATOM 659 C CA . ILE A 1 85 ? 11.667 8.277 -1.822 1.00 80.75 85 ILE A CA 1
ATOM 660 C C . ILE A 1 85 ? 12.890 7.631 -1.159 1.00 80.75 85 ILE A C 1
ATOM 662 O O . ILE A 1 85 ? 13.977 7.658 -1.732 1.00 80.75 85 ILE A O 1
ATOM 666 N N . TYR A 1 86 ? 12.721 7.012 0.013 1.00 78.56 86 TYR A N 1
ATOM 667 C CA . TYR A 1 86 ? 13.806 6.330 0.726 1.00 78.56 86 TYR A CA 1
ATOM 668 C C . TYR A 1 86 ? 14.430 5.190 -0.094 1.00 78.56 86 TYR A C 1
ATOM 670 O O . TYR A 1 86 ? 15.646 5.022 -0.087 1.00 78.56 86 TYR A O 1
ATOM 678 N N . PHE A 1 87 ? 13.616 4.442 -0.844 1.00 73.69 87 PHE A N 1
ATOM 679 C CA . PHE A 1 87 ? 14.090 3.385 -1.743 1.00 73.69 87 PHE A CA 1
ATOM 680 C C . PHE A 1 87 ? 14.605 3.900 -3.100 1.00 73.69 87 PHE A C 1
ATOM 682 O O . PHE A 1 87 ? 14.898 3.094 -3.981 1.00 73.69 87 PHE A O 1
ATOM 689 N N . GLY A 1 88 ? 14.720 5.219 -3.294 1.00 71.38 88 GLY A N 1
ATOM 690 C CA . GLY A 1 88 ? 15.173 5.819 -4.554 1.00 71.38 88 GLY A CA 1
ATOM 691 C C . GLY A 1 88 ? 14.135 5.769 -5.681 1.00 71.38 88 GLY A C 1
ATOM 692 O O . GLY A 1 88 ? 14.451 6.080 -6.824 1.00 71.38 88 GLY A O 1
ATOM 693 N N . LEU A 1 89 ? 12.887 5.405 -5.372 1.00 73.12 89 LEU A N 1
ATOM 694 C CA . LEU A 1 89 ? 11.764 5.310 -6.306 1.00 73.12 89 LEU A CA 1
ATOM 695 C C . LEU A 1 89 ? 10.917 6.581 -6.248 1.00 73.12 89 LEU A C 1
ATOM 697 O O . LEU A 1 89 ? 9.712 6.530 -6.008 1.00 73.12 89 LEU A O 1
ATOM 701 N N . ASN A 1 90 ? 11.562 7.738 -6.385 1.00 73.25 90 ASN A N 1
ATOM 702 C CA . ASN A 1 90 ? 10.878 9.012 -6.234 1.00 73.25 90 ASN A CA 1
ATOM 703 C C . ASN A 1 90 ? 9.943 9.268 -7.437 1.00 73.25 90 ASN A C 1
ATOM 705 O O . ASN A 1 90 ? 10.444 9.453 -8.545 1.00 73.25 90 ASN A O 1
ATOM 709 N N . PRO A 1 91 ? 8.615 9.349 -7.230 1.00 65.88 91 PRO A N 1
ATOM 710 C CA . PRO A 1 91 ? 7.659 9.592 -8.311 1.00 65.88 91 PRO A CA 1
ATOM 711 C C . PRO A 1 91 ? 7.680 11.039 -8.844 1.00 65.88 91 PRO A C 1
ATOM 713 O O . PRO A 1 91 ? 6.942 11.353 -9.768 1.00 65.88 91 PRO A O 1
ATOM 716 N N . PHE A 1 92 ? 8.480 11.934 -8.251 1.00 71.06 92 PHE A N 1
ATOM 717 C CA . PHE A 1 92 ? 8.597 13.345 -8.635 1.00 71.06 92 PHE A CA 1
ATOM 718 C C . PHE A 1 92 ? 9.876 13.673 -9.425 1.00 71.06 92 PHE A C 1
ATOM 720 O O . PHE A 1 92 ? 10.042 14.822 -9.829 1.00 71.06 92 PHE A O 1
ATOM 727 N N . PHE A 1 93 ? 10.791 12.711 -9.622 1.00 65.94 93 PHE A N 1
ATOM 728 C CA . PHE A 1 93 ? 11.992 12.909 -10.444 1.00 65.94 93 PHE A CA 1
ATOM 729 C C . PHE A 1 93 ? 11.808 12.302 -11.838 1.00 65.94 93 PHE A C 1
ATOM 731 O O . PHE A 1 93 ? 11.580 11.106 -11.983 1.00 65.94 93 PHE A O 1
ATOM 738 N N . ASP A 1 94 ? 11.968 13.151 -12.852 1.00 55.34 94 ASP A N 1
ATOM 739 C CA . ASP A 1 94 ? 11.703 12.877 -14.273 1.00 55.34 94 ASP A CA 1
ATOM 740 C C . ASP A 1 94 ? 12.904 12.246 -15.017 1.00 55.34 94 ASP A C 1
ATOM 742 O O . ASP A 1 94 ? 12.903 12.114 -16.239 1.00 55.34 94 ASP A O 1
ATOM 746 N N . GLU A 1 95 ? 13.970 11.860 -14.302 1.00 54.59 95 GLU A N 1
ATOM 747 C CA . GLU A 1 95 ? 15.208 11.339 -14.916 1.00 54.59 95 GLU A CA 1
ATOM 748 C C . GLU A 1 95 ? 15.047 9.945 -15.550 1.00 54.59 95 GLU A C 1
ATOM 750 O O . GLU A 1 95 ? 15.964 9.439 -16.198 1.00 54.59 95 GLU A O 1
ATOM 755 N N . MET A 1 96 ? 13.881 9.314 -15.405 1.00 51.38 96 MET A N 1
ATOM 756 C CA . MET A 1 96 ? 13.623 7.965 -15.891 1.00 51.38 96 MET A CA 1
ATOM 757 C C . MET A 1 96 ? 12.502 8.005 -16.939 1.00 51.38 96 MET A C 1
ATOM 759 O O . MET A 1 96 ? 11.325 8.040 -16.608 1.00 51.38 96 MET A O 1
ATOM 763 N N . GLY A 1 97 ? 12.900 8.079 -18.217 1.00 54.38 97 GLY A N 1
ATOM 764 C CA . GLY A 1 97 ? 12.040 8.346 -19.380 1.00 54.38 97 GLY A CA 1
ATOM 765 C C . GLY A 1 97 ? 10.927 7.324 -19.692 1.00 54.38 97 GLY A C 1
ATOM 766 O O . GLY A 1 97 ? 10.501 6.542 -18.851 1.00 54.38 97 GLY A O 1
ATOM 767 N N . LYS A 1 98 ? 10.448 7.334 -20.952 1.00 53.56 98 LYS A N 1
ATOM 768 C CA . LYS A 1 98 ? 9.213 6.690 -21.486 1.00 53.56 98 LYS A CA 1
ATOM 769 C C . LYS A 1 98 ? 8.877 5.254 -21.028 1.00 53.56 98 LYS A C 1
ATOM 771 O O . LYS A 1 98 ? 7.711 4.870 -21.120 1.00 53.56 98 LYS A O 1
ATOM 776 N N . ASP A 1 99 ? 9.831 4.484 -20.514 1.00 52.16 99 ASP A N 1
ATOM 777 C CA . ASP A 1 99 ? 9.607 3.150 -19.938 1.00 52.16 99 ASP A CA 1
ATOM 778 C C . ASP A 1 99 ? 8.834 3.176 -18.596 1.00 52.16 99 ASP A C 1
ATOM 780 O O . ASP A 1 99 ? 8.291 2.153 -18.173 1.00 52.16 99 ASP A O 1
ATOM 784 N N . TYR A 1 100 ? 8.692 4.348 -17.961 1.00 56.62 100 TYR A N 1
ATOM 785 C CA . TYR A 1 100 ? 7.995 4.532 -16.678 1.00 56.62 100 TYR A CA 1
ATOM 786 C C . TYR A 1 100 ? 6.487 4.804 -16.775 1.00 56.62 100 TYR A C 1
ATOM 788 O O . TYR A 1 100 ? 5.786 4.658 -15.776 1.00 56.62 100 TYR A O 1
ATOM 796 N N . ALA A 1 101 ? 5.931 5.079 -17.960 1.00 52.66 101 ALA A N 1
ATOM 797 C CA . ALA A 1 101 ? 4.484 5.304 -18.101 1.00 52.66 101 ALA A CA 1
ATOM 798 C C . ALA A 1 101 ? 3.642 4.075 -17.688 1.00 52.66 101 ALA A C 1
ATOM 800 O O . ALA A 1 101 ? 2.518 4.204 -17.206 1.00 52.66 101 ALA A O 1
ATOM 801 N N . LYS A 1 102 ? 4.193 2.860 -17.840 1.00 56.16 102 LYS A N 1
ATOM 802 C CA . LYS A 1 102 ? 3.579 1.627 -17.314 1.00 56.16 102 LYS A CA 1
ATOM 803 C C . LYS A 1 102 ? 3.792 1.473 -15.799 1.00 56.16 102 LYS A C 1
ATOM 805 O O . LYS A 1 102 ? 2.969 0.859 -15.124 1.00 56.16 102 LYS A O 1
ATOM 810 N N . LEU A 1 103 ? 4.870 2.043 -15.262 1.00 61.50 103 LEU A N 1
ATOM 811 C CA . LEU A 1 103 ? 5.237 1.978 -13.850 1.00 61.50 103 LEU A CA 1
ATOM 812 C C . LEU A 1 103 ? 4.337 2.856 -12.969 1.00 61.50 103 LEU A C 1
ATOM 814 O O . LEU A 1 103 ? 3.952 2.423 -11.882 1.00 61.50 103 LEU A O 1
ATOM 818 N N . ASP A 1 104 ? 3.921 4.022 -13.468 1.00 65.75 104 ASP A N 1
ATOM 819 C CA . ASP A 1 104 ? 2.944 4.891 -12.798 1.00 65.75 104 ASP A CA 1
ATOM 820 C C . ASP A 1 104 ? 1.651 4.144 -12.468 1.00 65.75 104 ASP A C 1
ATOM 822 O O . ASP A 1 104 ? 1.097 4.291 -11.378 1.00 65.75 104 ASP A O 1
ATOM 826 N N . PHE A 1 105 ? 1.202 3.261 -13.365 1.00 66.69 105 PHE A N 1
ATOM 827 C CA . PHE A 1 105 ? 0.023 2.436 -13.123 1.00 66.69 105 PHE A CA 1
ATOM 828 C C . PHE A 1 105 ? 0.209 1.492 -11.928 1.00 66.69 105 PHE A C 1
ATOM 830 O O . PHE A 1 105 ? -0.700 1.355 -11.112 1.00 66.69 105 PHE A O 1
ATOM 837 N N . VAL A 1 106 ? 1.384 0.872 -11.773 1.00 67.44 106 VAL A N 1
ATOM 838 C CA . VAL A 1 106 ? 1.679 -0.011 -10.629 1.00 67.44 106 VAL A CA 1
ATOM 839 C C . VAL A 1 106 ? 1.737 0.779 -9.334 1.00 67.44 106 VAL A C 1
ATOM 841 O O . VAL A 1 106 ? 1.177 0.341 -8.332 1.00 67.44 106 VAL A O 1
ATOM 844 N N . ILE A 1 107 ? 2.385 1.944 -9.349 1.00 69.25 107 ILE A N 1
ATOM 845 C CA . ILE A 1 107 ? 2.492 2.817 -8.176 1.00 69.25 107 ILE A CA 1
ATOM 846 C C . ILE A 1 107 ? 1.095 3.269 -7.732 1.00 69.25 107 ILE A C 1
ATOM 848 O O . ILE A 1 107 ? 0.774 3.173 -6.544 1.00 69.25 107 ILE A O 1
ATOM 852 N N . LEU A 1 108 ? 0.250 3.693 -8.678 1.00 71.06 108 LEU A N 1
ATOM 853 C CA . LEU A 1 108 ? -1.129 4.114 -8.428 1.00 71.06 108 LEU A CA 1
ATOM 854 C C . LEU A 1 108 ? -2.011 2.957 -7.942 1.00 71.06 108 LEU A C 1
ATOM 856 O O . LEU A 1 108 ? -2.726 3.112 -6.952 1.00 71.06 108 LEU A O 1
ATOM 860 N N . LEU A 1 109 ? -1.936 1.785 -8.578 1.00 73.81 109 LEU A N 1
ATOM 861 C CA . LEU A 1 109 ? -2.712 0.602 -8.191 1.00 73.81 109 LEU A CA 1
ATOM 862 C C . LEU A 1 109 ? -2.317 0.097 -6.794 1.00 73.81 109 LEU A C 1
ATOM 864 O O . LEU A 1 109 ? -3.178 -0.213 -5.971 1.00 73.81 109 LEU A O 1
ATOM 868 N N . SER A 1 110 ? -1.015 0.072 -6.509 1.00 70.69 110 SER A N 1
ATOM 869 C CA . SER A 1 110 ? -0.430 -0.291 -5.213 1.00 70.69 110 SER A CA 1
ATOM 870 C C . SER A 1 110 ? -0.881 0.668 -4.099 1.00 70.69 110 SER A C 1
ATOM 872 O O . SER A 1 110 ? -1.311 0.225 -3.031 1.00 70.69 110 SER A O 1
ATOM 874 N N . SER A 1 111 ? -0.875 1.978 -4.378 1.00 70.69 111 SER A N 1
ATOM 875 C CA . SER A 1 111 ? -1.379 3.031 -3.482 1.00 70.69 111 SER A CA 1
ATOM 876 C C . SER A 1 111 ? -2.887 2.915 -3.220 1.00 70.69 111 SER A C 1
ATOM 878 O O . SER A 1 111 ? -3.363 3.065 -2.090 1.00 70.69 111 SER A O 1
ATOM 880 N N . PHE A 1 112 ? -3.663 2.591 -4.256 1.00 78.69 112 PHE A N 1
ATOM 881 C CA . PHE A 1 112 ? -5.106 2.399 -4.145 1.00 78.69 112 PHE A CA 1
ATOM 882 C C . PHE A 1 112 ? -5.456 1.182 -3.278 1.00 78.69 112 PHE A C 1
ATOM 884 O O . PHE A 1 112 ? -6.275 1.287 -2.360 1.00 78.69 112 PHE A O 1
ATOM 891 N N . LEU A 1 113 ? -4.797 0.042 -3.511 1.00 78.44 113 LEU A N 1
ATOM 892 C CA . LEU A 1 113 ? -4.986 -1.174 -2.716 1.00 78.44 113 LEU A CA 1
ATOM 893 C C . LEU A 1 113 ? -4.604 -0.960 -1.246 1.00 78.44 113 LEU A C 1
ATOM 895 O O . LEU A 1 113 ? -5.369 -1.336 -0.353 1.00 78.44 113 LEU A O 1
ATOM 899 N N . SER A 1 114 ? -3.466 -0.310 -0.982 1.00 74.81 114 SER A N 1
ATOM 900 C CA . SER A 1 114 ? -3.032 -0.025 0.390 1.00 74.81 114 SER A CA 1
ATOM 901 C C . SER A 1 114 ? -3.999 0.916 1.110 1.00 74.81 114 SER A C 1
ATOM 903 O O . SER A 1 114 ? -4.348 0.682 2.269 1.00 74.81 114 SER A O 1
ATOM 905 N N . SER A 1 115 ? -4.532 1.915 0.401 1.00 75.44 115 SER A N 1
ATOM 906 C CA . SER A 1 115 ? -5.547 2.833 0.918 1.00 75.44 115 SER A CA 1
ATOM 907 C C . SER A 1 115 ? -6.852 2.120 1.282 1.00 75.44 115 SER A C 1
ATOM 909 O O . SER A 1 115 ? -7.398 2.368 2.358 1.00 75.44 115 SER A O 1
ATOM 911 N N . ILE A 1 116 ? -7.346 1.196 0.445 1.00 81.06 116 ILE A N 1
ATOM 912 C CA . ILE A 1 116 ? -8.540 0.390 0.765 1.00 81.06 116 ILE A CA 1
ATOM 913 C C . ILE A 1 116 ? -8.322 -0.385 2.063 1.00 81.06 116 ILE A C 1
ATOM 915 O O . ILE A 1 116 ? -9.185 -0.389 2.942 1.00 81.06 116 ILE A O 1
ATOM 919 N N . ILE A 1 117 ? -7.163 -1.020 2.211 1.00 79.50 117 ILE A N 1
ATOM 920 C CA . ILE A 1 117 ? -6.864 -1.846 3.381 1.00 79.50 117 ILE A CA 1
ATOM 921 C C . ILE A 1 117 ? -6.734 -0.994 4.633 1.00 79.50 117 ILE A C 1
ATOM 923 O O . ILE A 1 117 ? -7.332 -1.336 5.656 1.00 79.50 117 ILE A O 1
ATOM 927 N N . ALA A 1 118 ? -6.043 0.143 4.549 1.00 73.88 118 ALA A N 1
ATOM 928 C CA . ALA A 1 118 ? -5.965 1.100 5.644 1.00 73.88 118 ALA A CA 1
ATOM 929 C C . ALA A 1 118 ? -7.369 1.540 6.095 1.00 73.88 118 ALA A C 1
ATOM 931 O O . ALA A 1 118 ? -7.658 1.540 7.290 1.00 73.88 118 ALA A O 1
ATOM 932 N N . VAL A 1 119 ? -8.283 1.826 5.159 1.00 79.25 119 VAL A N 1
ATOM 933 C CA . VAL A 1 119 ? -9.675 2.196 5.469 1.00 79.25 119 VAL A CA 1
ATOM 934 C C . VAL A 1 119 ? -10.446 1.048 6.117 1.00 79.25 119 VAL A C 1
ATOM 936 O O . VAL A 1 119 ? -11.136 1.268 7.115 1.00 79.25 119 VAL A O 1
ATOM 939 N N . VAL A 1 120 ? -10.354 -0.168 5.574 1.00 80.69 120 VAL A 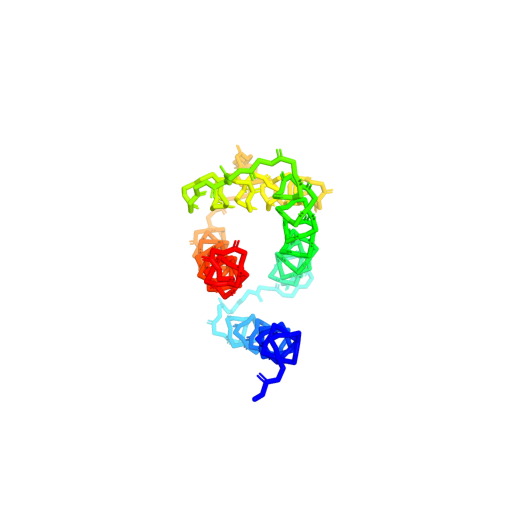N 1
ATOM 940 C CA . VAL A 1 120 ? -11.073 -1.340 6.097 1.00 80.69 120 VAL A CA 1
ATOM 941 C C . VAL A 1 120 ? -10.594 -1.673 7.508 1.00 80.69 120 VAL A C 1
ATOM 943 O O . VAL A 1 120 ? -11.418 -1.807 8.417 1.00 80.69 120 VAL A O 1
ATOM 946 N N . VAL A 1 121 ? -9.278 -1.738 7.723 1.00 78.31 121 VAL A N 1
ATOM 947 C CA . VAL A 1 121 ? -8.693 -1.972 9.049 1.00 78.31 121 VAL A CA 1
ATOM 948 C C . VAL A 1 121 ? -9.107 -0.853 10.002 1.00 78.31 121 VAL A C 1
ATOM 950 O O . VAL A 1 121 ? -9.599 -1.128 11.096 1.00 78.31 121 VAL A O 1
ATOM 953 N N . PHE A 1 122 ? -9.020 0.408 9.573 1.00 74.31 122 PHE A N 1
ATOM 954 C CA . PHE A 1 122 ? -9.414 1.543 10.401 1.00 74.31 122 PHE A CA 1
ATOM 955 C C . PHE A 1 122 ? -10.894 1.499 10.803 1.00 74.31 122 PHE A C 1
ATOM 957 O O . PHE A 1 122 ? -11.207 1.724 11.974 1.00 74.31 122 PHE A O 1
ATOM 964 N N . LYS A 1 123 ? -11.807 1.156 9.882 1.00 75.75 123 LYS A N 1
ATOM 965 C CA . LYS A 1 123 ? -13.243 0.983 10.169 1.00 75.75 123 LYS A CA 1
ATOM 966 C C . LYS A 1 123 ? -13.503 -0.140 11.170 1.00 75.75 123 LYS A C 1
ATOM 968 O O . LYS A 1 123 ? -14.299 0.056 12.085 1.00 75.75 123 LYS A O 1
ATOM 973 N N . ILE A 1 124 ? -12.822 -1.282 11.038 1.00 76.75 124 ILE A N 1
ATOM 974 C CA . ILE A 1 124 ? -12.948 -2.408 11.980 1.00 76.75 124 ILE A CA 1
ATOM 975 C C . ILE A 1 124 ? -12.512 -1.979 13.379 1.00 76.75 124 ILE A C 1
ATOM 977 O O . ILE A 1 124 ? -13.217 -2.241 14.353 1.00 76.75 124 ILE A O 1
ATOM 981 N N . VAL A 1 125 ? -11.388 -1.265 13.481 1.00 72.44 125 VAL A N 1
ATOM 982 C CA . VAL A 1 125 ? -10.955 -0.699 14.759 1.00 72.44 125 VAL A CA 1
ATOM 983 C C . VAL A 1 125 ? -11.988 0.344 15.225 1.00 72.44 125 VAL A C 1
ATOM 985 O O . VAL A 1 125 ? -12.310 0.391 16.409 1.00 72.44 125 VAL A O 1
ATOM 988 N N . HIS A 1 126 ? -12.554 1.177 14.328 1.00 69.31 126 HIS A N 1
ATOM 989 C CA . HIS A 1 126 ? -13.514 2.267 14.635 1.00 69.31 126 HIS A CA 1
ATOM 990 C C . HIS A 1 126 ? -14.784 1.770 15.300 1.00 69.31 126 HIS A C 1
ATOM 992 O O . HIS A 1 126 ? -15.094 2.202 16.408 1.00 69.31 126 HIS A O 1
ATOM 998 N N . ALA A 1 127 ? -15.425 0.784 14.683 1.00 66.94 127 ALA A N 1
ATOM 999 C CA . ALA A 1 127 ? -16.623 0.149 15.206 1.00 66.94 127 ALA A CA 1
ATOM 1000 C C . ALA A 1 127 ? -16.443 -0.427 16.622 1.00 66.94 127 ALA A C 1
ATOM 1002 O O . ALA A 1 127 ? -17.436 -0.629 17.319 1.00 66.94 127 ALA A O 1
ATOM 1003 N N . ARG A 1 128 ? -15.202 -0.693 17.068 1.00 65.25 128 ARG A N 1
ATOM 1004 C CA . ARG A 1 128 ? -14.963 -1.193 18.422 1.00 65.25 128 ARG A CA 1
ATOM 1005 C C . ARG A 1 128 ? -14.779 -0.115 19.483 1.00 65.25 128 ARG A C 1
ATOM 1007 O O . ARG A 1 128 ? -15.329 -0.291 20.554 1.00 65.25 128 ARG A O 1
ATOM 1014 N N . CYS A 1 129 ? -14.045 0.970 19.236 1.00 58.06 129 CYS A N 1
ATOM 1015 C CA . CYS A 1 129 ? -13.863 1.998 20.280 1.00 58.06 129 CYS A CA 1
ATOM 1016 C C . CYS A 1 129 ? -15.133 2.815 20.566 1.00 58.06 129 CYS A C 1
ATOM 1018 O O . CYS A 1 129 ? -15.152 3.551 21.543 1.00 58.06 129 CYS A O 1
ATOM 1020 N N . SER A 1 130 ? -16.152 2.723 19.708 1.00 56.06 130 SER A N 1
ATOM 1021 C CA . SER A 1 130 ? -17.450 3.376 19.910 1.00 56.06 130 SER A CA 1
ATOM 1022 C C . SER A 1 130 ? -18.475 2.502 20.655 1.00 56.06 130 SER A C 1
ATOM 1024 O O . SER A 1 130 ? -19.579 2.983 20.893 1.00 56.06 130 SER A O 1
ATOM 1026 N N . ASN A 1 131 ? -18.134 1.246 20.982 1.00 45.81 131 ASN A N 1
ATOM 1027 C CA . ASN A 1 131 ? -18.947 0.290 21.752 1.00 45.81 131 ASN A CA 1
ATOM 1028 C C . ASN A 1 131 ? -18.244 -0.060 23.060 1.00 45.81 131 ASN A C 1
ATOM 1030 O O . ASN A 1 131 ? -18.927 -0.220 24.086 1.00 45.81 131 ASN A O 1
#

Sequence (131 aa):
MNYYIKIILILIFYCIINPVFTSLYLSISGLPGGNVGMIPYGILLANMIATLISLLILYLIRLKKTIGINLSIATNNLIYIITLIYFGLNPFFDEMGKDYAKLDFVILLSSFLSSIIAVVVFKIVHARCSN